Protein AF-A0A8B8AQJ6-F1 (afdb_monomer_lite)

Sequence (151 aa):
MIVPCVFYLLVVLVSITDSVQALNFVDKCPSNLTEKEKASKRLGCGSDKYGNNQYICVPNVNMTNLVEFCFNGLMGTQEKGFCLRASGERLVPESCESFSTGCPEDHYPKTEIYKYPACQTINPLDIINGSKNSKEHFILVAGIIFAAIFV

Secondary structure (DSSP, 8-state):
--HHHHHHHHHHHHHTSTT----EEES----SHHHHHHHHHHHT--B-TTS-B-EEEEEBTTSSSEEEEE--S---EE-TTEEEEEETTEEEEEE-TT-SS-S-SS-EEGGGGGG-GGGG-S-HHHHHHHHHHHHHHHHHHHHHHHHHH--

Foldseek 3Di:
DPPPVVVVVVVVVVVVVPPCFDWDWDPFDALDPVSQVVVLVVSVAAADPVRQTQWAWFAAPLLPTIIITRAPHDQAKDAFQWAWHDPDSDTDTDGPPVFPDQGGRGIGGSSVCSNRVCRRHSDSVCRVVVVVVVVVVVVVVVVVVVVVVVD

Structure (mmCIF, N/CA/C/O backbone):
data_AF-A0A8B8AQJ6-F1
#
_entry.id   AF-A0A8B8AQJ6-F1
#
loop_
_atom_site.group_PDB
_atom_site.id
_atom_site.type_symbol
_atom_site.label_atom_id
_atom_site.label_alt_id
_atom_site.label_comp_id
_atom_site.label_asym_id
_atom_site.label_entity_id
_atom_site.label_seq_id
_atom_site.pdbx_PDB_ins_code
_atom_site.Cartn_x
_atom_site.Cartn_y
_atom_site.Cartn_z
_atom_site.occupancy
_atom_site.B_iso_or_equiv
_atom_site.auth_seq_id
_atom_site.auth_comp_id
_atom_site.auth_asym_id
_atom_site.auth_atom_id
_atom_site.pdbx_PDB_model_num
ATOM 1 N N . MET A 1 1 ? -25.287 -26.924 40.309 1.00 46.56 1 MET A N 1
ATOM 2 C CA . MET A 1 1 ? -23.944 -26.294 40.344 1.00 46.56 1 MET A CA 1
ATOM 3 C C . MET A 1 1 ? -23.034 -26.807 39.207 1.00 46.56 1 MET A C 1
ATOM 5 O O . MET A 1 1 ? -21.888 -27.137 39.458 1.00 46.56 1 MET A O 1
ATOM 9 N N . ILE A 1 2 ? -23.512 -26.875 37.951 1.00 49.69 2 ILE A N 1
ATOM 10 C CA . ILE A 1 2 ? -22.763 -27.451 36.795 1.00 49.69 2 ILE A CA 1
ATOM 11 C C . ILE A 1 2 ? -22.514 -26.384 35.695 1.00 49.69 2 ILE A C 1
ATOM 13 O O . ILE A 1 2 ? -21.820 -26.606 34.711 1.00 49.69 2 ILE A O 1
ATOM 17 N N . VAL A 1 3 ? -23.038 -25.171 35.888 1.00 52.53 3 VAL A N 1
ATOM 18 C CA . VAL A 1 3 ? -23.083 -24.107 34.873 1.00 52.53 3 VAL A CA 1
ATOM 19 C C . VAL A 1 3 ? -21.768 -23.311 34.677 1.00 52.53 3 VAL A C 1
ATOM 21 O O . VAL A 1 3 ? -21.543 -22.873 33.551 1.00 52.53 3 VAL A O 1
ATOM 24 N N . PRO A 1 4 ? -20.841 -23.150 35.654 1.00 57.62 4 PRO A N 1
ATOM 25 C CA . PRO A 1 4 ? -19.662 -22.307 35.424 1.00 57.62 4 PRO A CA 1
ATOM 26 C C . PRO A 1 4 ? -18.568 -22.969 34.567 1.00 57.62 4 PRO A C 1
ATOM 28 O O . PRO A 1 4 ? -17.829 -22.257 33.899 1.00 57.62 4 PRO A O 1
ATOM 31 N N . CYS A 1 5 ? -18.476 -24.305 34.518 1.00 54.50 5 CYS A N 1
ATOM 32 C CA . CYS A 1 5 ? -17.462 -24.997 33.701 1.00 54.50 5 CYS A CA 1
ATOM 33 C C . CYS A 1 5 ? -17.776 -24.969 32.199 1.00 54.50 5 CYS A C 1
ATOM 35 O O . CYS A 1 5 ? -16.878 -24.767 31.387 1.00 54.50 5 CYS A O 1
ATOM 37 N N . VAL A 1 6 ? -19.047 -25.144 31.821 1.00 60.59 6 VAL A N 1
ATOM 38 C CA . VAL A 1 6 ? -19.459 -25.168 30.405 1.00 60.59 6 VAL A CA 1
ATOM 39 C C . VAL A 1 6 ? -19.317 -23.781 29.771 1.00 60.59 6 VAL A C 1
ATOM 41 O O . VAL A 1 6 ? -18.885 -23.663 28.628 1.00 60.59 6 VAL A O 1
ATOM 44 N N . PHE A 1 7 ? -19.605 -22.725 30.538 1.00 60.59 7 PHE A N 1
ATOM 45 C CA . PHE A 1 7 ? -19.424 -21.342 30.097 1.00 60.59 7 PHE A CA 1
ATOM 46 C C . PHE A 1 7 ? -17.942 -21.004 29.890 1.00 60.59 7 PHE A C 1
ATOM 48 O O . PHE A 1 7 ? -17.582 -20.394 28.890 1.00 60.59 7 PHE A O 1
ATOM 55 N N . TYR A 1 8 ? -17.070 -21.479 30.784 1.00 60.78 8 TYR A N 1
ATOM 56 C CA . TYR A 1 8 ? -15.622 -21.316 30.645 1.00 60.78 8 TYR A CA 1
ATOM 57 C C . TYR A 1 8 ? -15.074 -22.029 29.399 1.00 60.78 8 TYR A C 1
ATOM 59 O O . TYR A 1 8 ? -14.245 -21.472 28.688 1.00 60.78 8 TYR A O 1
ATOM 67 N N . LEU A 1 9 ? -15.578 -23.230 29.088 1.00 58.31 9 LEU A N 1
ATOM 68 C CA . LEU A 1 9 ? -15.174 -23.977 27.895 1.00 58.31 9 LEU A CA 1
ATOM 69 C C . LEU A 1 9 ? -15.602 -23.266 26.597 1.00 58.31 9 LEU A C 1
ATOM 71 O O . LEU A 1 9 ? -14.811 -23.182 25.663 1.00 58.31 9 LEU A O 1
ATOM 75 N N . LEU A 1 10 ? -16.816 -22.703 26.548 1.00 60.25 10 LEU A N 1
ATOM 76 C CA . LEU A 1 10 ? -17.286 -21.913 25.401 1.00 60.25 10 LEU A CA 1
ATOM 77 C C . LEU A 1 10 ? -16.479 -20.620 25.214 1.00 60.25 10 LEU A C 1
ATOM 79 O O . LEU A 1 10 ? -16.147 -20.281 24.084 1.00 60.25 10 LEU A O 1
ATOM 83 N N . VAL A 1 11 ? -16.109 -19.928 26.297 1.00 59.09 11 VAL A N 1
ATOM 84 C CA . VAL A 1 11 ? -15.266 -18.720 26.223 1.00 59.09 11 VAL A CA 1
ATOM 85 C C . VAL A 1 11 ? -13.867 -19.053 25.691 1.00 59.09 11 VAL A C 1
ATOM 87 O O . VAL A 1 11 ? -13.377 -18.351 24.812 1.00 59.09 11 VAL A O 1
ATOM 90 N N . VAL A 1 12 ? -13.256 -20.158 26.137 1.00 58.38 12 VAL A N 1
ATOM 91 C CA . VAL A 1 12 ? -11.950 -20.618 25.625 1.00 58.38 12 VAL A CA 1
ATOM 92 C C . VAL A 1 12 ? -12.022 -21.001 24.141 1.00 58.38 12 VAL A C 1
ATOM 94 O O . VAL A 1 12 ? -11.089 -20.698 23.400 1.00 58.38 12 VAL A O 1
ATOM 97 N N . LEU A 1 13 ? -13.123 -21.613 23.684 1.00 54.50 13 LEU A N 1
ATOM 98 C CA . LEU A 1 13 ? -13.328 -21.947 22.268 1.00 54.50 13 LEU A CA 1
ATOM 99 C C . LEU A 1 13 ? -13.518 -20.705 21.376 1.00 54.50 13 LEU A C 1
ATOM 101 O O . LEU A 1 13 ? -13.113 -20.740 20.218 1.00 54.50 13 LEU A O 1
ATOM 105 N N . VAL A 1 14 ? -14.081 -19.608 21.895 1.00 53.44 14 VAL A N 1
ATOM 106 C CA . VAL A 1 14 ? -14.185 -18.335 21.154 1.00 53.44 14 VAL A CA 1
ATOM 107 C C . VAL A 1 14 ? -12.820 -17.636 21.065 1.00 53.44 14 VAL A C 1
ATOM 109 O O . VAL A 1 14 ? -12.454 -17.166 19.992 1.00 53.44 14 VAL A O 1
ATOM 112 N N . SER A 1 15 ? -12.005 -17.654 22.130 1.00 50.75 15 SER A N 1
ATOM 113 C CA . SER A 1 15 ? -10.671 -17.017 22.136 1.00 50.75 15 SER A CA 1
ATOM 114 C C . SER A 1 15 ? -9.652 -17.655 21.181 1.00 50.75 15 SER A C 1
ATOM 116 O O . SER A 1 15 ? -8.692 -17.005 20.774 1.00 50.75 15 SER A O 1
ATOM 118 N N . ILE A 1 16 ? -9.814 -18.936 20.834 1.00 53.84 16 ILE A N 1
ATOM 119 C CA . ILE A 1 16 ? -8.921 -19.628 19.884 1.00 53.84 16 ILE A CA 1
ATOM 120 C C . ILE A 1 16 ? -9.297 -19.385 18.415 1.00 53.84 16 ILE A C 1
ATOM 122 O O . ILE A 1 16 ? -8.525 -19.761 17.536 1.00 53.84 16 ILE A O 1
ATOM 126 N N . THR A 1 17 ? -10.445 -18.754 18.130 1.00 48.75 17 THR A N 1
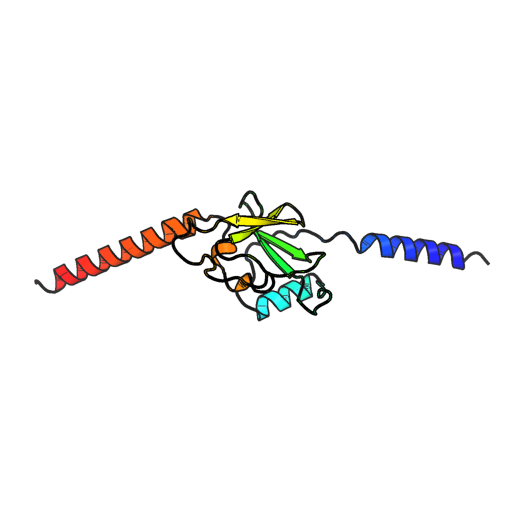ATOM 127 C CA . THR A 1 17 ? -10.851 -18.407 16.753 1.00 48.75 17 THR A CA 1
ATOM 128 C C . THR A 1 17 ? -10.395 -17.017 16.292 1.00 48.75 17 THR A C 1
ATOM 130 O O . THR A 1 17 ? -10.493 -16.720 15.105 1.00 48.75 17 THR A O 1
ATOM 133 N N . ASP A 1 18 ? -9.830 -16.194 17.182 1.00 51.91 18 ASP A N 1
ATOM 134 C CA . ASP A 1 18 ? -9.434 -14.804 16.888 1.00 51.91 18 ASP A CA 1
ATOM 135 C C . ASP A 1 18 ? -8.093 -14.660 16.131 1.00 51.91 18 ASP A C 1
ATOM 137 O O . ASP A 1 18 ? -7.725 -13.562 15.713 1.00 51.91 18 ASP A O 1
ATOM 141 N N . SER A 1 19 ? -7.326 -15.742 15.957 1.00 49.16 19 SER A N 1
ATOM 142 C CA . SER A 1 19 ? -5.938 -15.698 15.461 1.00 49.16 19 SER A CA 1
ATOM 143 C C . SER A 1 19 ? -5.722 -16.207 14.033 1.00 49.16 19 SER A C 1
ATOM 145 O O . SER A 1 19 ? -4.582 -16.220 13.574 1.00 49.16 19 SER A O 1
ATOM 147 N N . VAL A 1 20 ? -6.774 -16.557 13.285 1.00 53.41 20 VAL A N 1
ATOM 148 C CA . VAL A 1 20 ? -6.626 -16.767 11.835 1.00 53.41 20 VAL A CA 1
ATOM 149 C C . VAL A 1 20 ? -6.722 -15.409 11.147 1.00 53.41 20 VAL A C 1
ATOM 151 O O . VAL A 1 20 ? -7.801 -14.956 10.766 1.00 53.41 20 VAL A O 1
ATOM 154 N N . GLN A 1 21 ? -5.582 -14.731 11.009 1.00 63.78 21 GLN A N 1
ATOM 155 C CA . GLN A 1 21 ? -5.460 -13.557 10.149 1.00 63.78 21 GLN A CA 1
ATOM 156 C C . GLN A 1 21 ? -5.659 -14.003 8.701 1.00 63.78 21 GLN A C 1
ATOM 158 O O . GLN A 1 21 ? -4.743 -14.435 8.016 1.00 63.78 21 GLN A O 1
ATOM 163 N N . ALA A 1 22 ? -6.902 -13.949 8.231 1.00 71.06 22 ALA A N 1
ATOM 164 C CA . ALA A 1 22 ? -7.235 -14.442 6.909 1.00 71.06 22 ALA A CA 1
ATOM 165 C C . ALA A 1 22 ? -6.501 -13.628 5.832 1.00 71.06 22 ALA A C 1
ATOM 167 O O . ALA A 1 22 ? -6.739 -12.430 5.654 1.00 71.06 22 ALA A O 1
ATOM 168 N N . LEU A 1 23 ? -5.625 -14.307 5.095 1.00 84.88 23 LEU A N 1
ATOM 169 C CA . LEU A 1 23 ? -5.116 -13.832 3.820 1.00 84.88 23 LEU A CA 1
ATOM 170 C C . LEU A 1 23 ? -6.273 -13.840 2.814 1.00 84.88 23 LEU A C 1
ATOM 172 O O . LEU A 1 23 ? -6.768 -14.907 2.453 1.00 84.88 23 LEU A O 1
ATOM 176 N N . ASN A 1 24 ? -6.717 -12.665 2.372 1.00 90.81 24 ASN A N 1
ATOM 177 C CA . ASN A 1 24 ? -7.831 -12.532 1.436 1.00 90.81 24 ASN A CA 1
ATOM 178 C C . ASN A 1 24 ? -7.32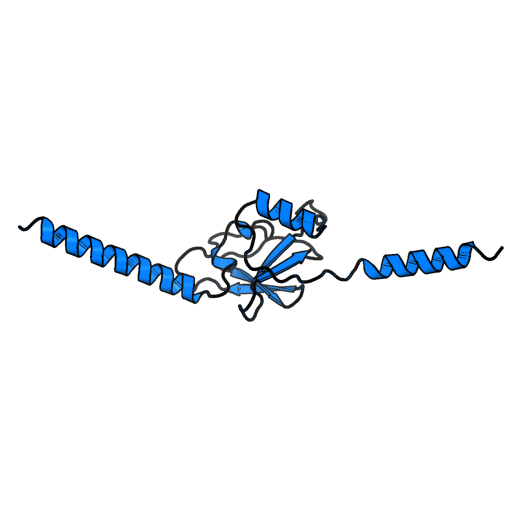6 -12.112 0.059 1.00 90.81 24 ASN A C 1
ATOM 180 O O . ASN A 1 24 ? -6.515 -11.198 -0.048 1.00 90.81 24 ASN A O 1
ATOM 184 N N . PHE A 1 25 ? -7.820 -12.753 -0.998 1.00 91.75 25 PHE A N 1
ATOM 185 C CA . PHE A 1 25 ? -7.521 -12.346 -2.369 1.00 91.75 25 PHE A CA 1
ATOM 186 C C . PHE A 1 25 ? -8.410 -11.176 -2.784 1.00 91.75 25 PHE A C 1
ATOM 188 O O . PHE A 1 25 ? -9.602 -11.156 -2.474 1.00 91.75 25 PHE A O 1
ATOM 195 N N . VAL A 1 26 ? -7.833 -10.216 -3.501 1.00 92.75 26 VAL A N 1
ATOM 196 C CA . VAL A 1 26 ? -8.550 -9.053 -4.033 1.00 92.75 26 VAL A CA 1
ATOM 197 C C . VAL A 1 26 ? -8.162 -8.790 -5.477 1.00 92.75 26 VAL A C 1
ATOM 199 O O . VAL A 1 26 ? -7.053 -9.102 -5.899 1.00 92.75 26 VAL A O 1
ATOM 202 N N . ASP A 1 27 ? -9.064 -8.157 -6.221 1.00 90.38 27 ASP A N 1
ATOM 203 C CA . ASP A 1 27 ? -8.794 -7.763 -7.607 1.00 90.38 27 ASP A CA 1
ATOM 204 C C . ASP A 1 27 ? -7.948 -6.487 -7.688 1.00 90.38 27 ASP A C 1
ATOM 206 O O . ASP A 1 27 ? -7.200 -6.278 -8.642 1.00 90.38 27 ASP A O 1
ATOM 210 N N . LYS A 1 28 ? -8.067 -5.605 -6.686 1.00 91.06 28 LYS A N 1
ATOM 211 C CA . LYS A 1 28 ? -7.382 -4.312 -6.658 1.00 91.06 28 LYS A CA 1
ATOM 212 C C . LYS A 1 28 ? -7.031 -3.895 -5.234 1.00 91.06 28 LYS A C 1
ATOM 214 O O . LYS A 1 28 ? -7.866 -3.980 -4.335 1.00 91.06 28 LYS A O 1
ATOM 219 N N . CYS A 1 29 ? -5.819 -3.370 -5.057 1.00 93.38 29 CYS A N 1
ATOM 220 C CA . CYS A 1 29 ? -5.420 -2.727 -3.812 1.00 93.38 29 CYS A CA 1
ATOM 221 C C . CYS A 1 29 ? -5.912 -1.271 -3.717 1.00 93.38 29 CYS A C 1
ATOM 223 O O . CYS A 1 29 ? -6.016 -0.580 -4.738 1.00 93.38 29 CYS A O 1
ATOM 225 N N . PRO A 1 30 ? -6.165 -0.773 -2.494 1.00 94.19 30 PRO A N 1
ATOM 226 C CA . PRO A 1 30 ? -6.509 0.624 -2.264 1.00 94.19 30 PRO A CA 1
ATOM 227 C C . PRO A 1 30 ? -5.495 1.586 -2.875 1.00 94.19 30 PRO A C 1
ATOM 229 O O . PRO A 1 30 ? -4.295 1.430 -2.663 1.00 94.19 30 PRO A O 1
ATOM 232 N N . SER A 1 31 ? -5.985 2.599 -3.590 1.00 90.94 31 SER A N 1
ATOM 233 C CA . SER A 1 31 ? -5.142 3.610 -4.251 1.00 90.94 31 SER A CA 1
ATOM 234 C C . SER A 1 31 ? -5.070 4.936 -3.480 1.00 90.94 31 SER A C 1
ATOM 236 O O . SER A 1 31 ? -4.397 5.873 -3.897 1.00 90.94 31 SER A O 1
ATOM 238 N N . ASN A 1 32 ? -5.796 5.051 -2.366 1.00 94.31 32 ASN A N 1
ATOM 239 C CA . ASN A 1 32 ? -5.831 6.239 -1.514 1.00 94.31 32 ASN A CA 1
ATOM 240 C C . ASN A 1 32 ? -6.120 5.863 -0.050 1.00 94.31 32 ASN A C 1
ATOM 242 O O . ASN A 1 32 ? -6.512 4.733 0.258 1.00 94.31 32 ASN A O 1
ATOM 246 N N . LEU A 1 33 ? -5.931 6.827 0.858 1.00 93.44 33 LEU A N 1
ATOM 247 C CA . LEU A 1 33 ? -6.118 6.630 2.297 1.00 93.44 33 LEU A CA 1
ATOM 248 C C . LEU A 1 33 ? -7.550 6.200 2.648 1.00 93.44 33 LEU A C 1
ATOM 250 O O . LEU A 1 33 ? -7.733 5.287 3.446 1.00 93.44 33 LEU A O 1
ATOM 254 N N . THR A 1 34 ? -8.559 6.804 2.024 1.00 94.75 34 THR A N 1
ATOM 255 C CA . THR A 1 34 ? -9.970 6.511 2.312 1.00 94.75 34 THR A CA 1
ATOM 256 C C . THR A 1 34 ? -10.342 5.071 1.954 1.00 94.75 34 THR A C 1
ATOM 258 O O . THR A 1 34 ? -10.996 4.381 2.737 1.00 94.75 34 THR A O 1
ATOM 261 N N . GLU A 1 35 ? -9.903 4.579 0.793 1.00 95.06 35 GLU A N 1
ATOM 262 C CA . GLU A 1 35 ? -10.086 3.181 0.391 1.00 95.06 35 GLU A CA 1
ATOM 263 C C . GLU A 1 35 ? -9.358 2.228 1.338 1.00 95.06 35 GLU A C 1
ATOM 265 O O . GLU A 1 35 ? -9.920 1.204 1.729 1.00 95.06 35 GLU A O 1
ATOM 270 N N . LYS A 1 36 ? -8.137 2.588 1.751 1.00 94.19 36 LYS A N 1
ATOM 271 C CA . LYS A 1 36 ? -7.343 1.799 2.694 1.00 94.19 36 LYS A CA 1
ATOM 272 C C . LYS A 1 36 ? -8.059 1.676 4.037 1.00 94.19 36 LYS A C 1
ATOM 274 O O . LYS A 1 36 ? -8.192 0.576 4.563 1.00 94.19 36 LYS A O 1
ATOM 279 N N . GLU A 1 37 ? -8.545 2.781 4.591 1.00 94.44 37 GLU A N 1
ATOM 280 C CA . GLU A 1 37 ? -9.274 2.791 5.863 1.00 94.44 37 GLU A CA 1
ATOM 281 C C . GLU A 1 37 ? -10.573 1.988 5.777 1.00 94.44 37 GLU A C 1
ATOM 283 O O . GLU A 1 37 ? -10.892 1.217 6.685 1.00 94.44 37 GLU A O 1
ATOM 288 N N . LYS A 1 38 ? -11.298 2.096 4.659 1.00 95.31 38 LYS A N 1
ATOM 289 C CA . LYS A 1 38 ? -12.505 1.300 4.414 1.00 95.31 38 LYS A CA 1
ATOM 290 C C . LYS A 1 38 ? -12.193 -0.197 4.349 1.00 95.31 38 LYS A C 1
ATOM 292 O O . LYS A 1 38 ? -12.917 -0.989 4.952 1.00 95.31 38 LYS A O 1
ATOM 297 N N . ALA A 1 39 ? -11.130 -0.586 3.646 1.00 93.94 39 ALA A N 1
ATOM 298 C CA . ALA A 1 39 ? -10.698 -1.978 3.546 1.00 93.94 39 ALA A CA 1
ATOM 299 C C . ALA A 1 39 ? -10.220 -2.522 4.902 1.00 93.94 39 ALA A C 1
ATOM 301 O O . ALA A 1 39 ? -10.676 -3.580 5.334 1.00 93.94 39 ALA A O 1
ATOM 302 N N . SER A 1 40 ? -9.419 -1.743 5.632 1.00 93.56 40 SER A N 1
ATOM 303 C CA . SER A 1 40 ? -8.994 -2.051 7.000 1.00 93.56 40 SER A CA 1
ATOM 304 C C . SER A 1 40 ? -10.175 -2.279 7.934 1.00 93.56 40 SER A C 1
ATOM 306 O O . SER A 1 40 ? -10.175 -3.241 8.696 1.00 93.56 40 SER A O 1
ATOM 308 N N . LYS A 1 41 ? -11.187 -1.404 7.888 1.00 93.62 41 LYS A N 1
ATOM 309 C CA . LYS A 1 41 ? -12.384 -1.521 8.726 1.00 93.62 41 LYS A CA 1
ATOM 310 C C . LYS A 1 41 ? -13.214 -2.750 8.358 1.00 93.62 41 LYS A C 1
ATOM 312 O O . LYS A 1 41 ? -13.737 -3.404 9.251 1.00 93.62 41 LYS A O 1
ATOM 317 N N . ARG A 1 42 ? -13.314 -3.078 7.063 1.00 93.69 42 ARG A N 1
ATOM 318 C CA . ARG A 1 42 ? -13.998 -4.288 6.576 1.00 93.69 42 ARG A CA 1
ATOM 319 C C . ARG A 1 42 ? -13.331 -5.569 7.087 1.00 93.69 42 ARG A C 1
ATOM 321 O O . ARG A 1 42 ? -14.050 -6.494 7.437 1.00 93.69 42 ARG A O 1
ATOM 328 N N . LEU A 1 43 ? -11.997 -5.608 7.142 1.00 91.06 43 LEU A N 1
ATOM 329 C CA . LEU A 1 43 ? -11.237 -6.744 7.682 1.00 91.06 43 LEU A CA 1
ATOM 330 C C . LEU A 1 43 ? -11.108 -6.739 9.212 1.00 91.06 43 LEU A C 1
ATOM 332 O O . LEU A 1 43 ? -10.641 -7.719 9.780 1.00 91.06 43 LEU A O 1
ATOM 336 N N . GLY A 1 44 ? -11.484 -5.648 9.885 1.00 91.81 44 GLY A N 1
ATOM 337 C CA . GLY A 1 44 ? -11.304 -5.512 11.330 1.00 91.81 44 GLY A CA 1
ATOM 338 C C . GLY A 1 44 ? -9.840 -5.374 11.760 1.00 91.81 44 GLY A C 1
ATOM 339 O O . GLY A 1 44 ? -9.507 -5.739 12.885 1.00 91.81 44 GLY A O 1
ATOM 340 N N . CYS A 1 45 ? -8.956 -4.859 10.895 1.00 91.44 45 CYS A N 1
ATOM 341 C CA . CYS A 1 45 ? -7.556 -4.667 11.271 1.00 91.44 45 CYS A CA 1
ATOM 342 C C . CYS A 1 45 ? -7.418 -3.605 12.367 1.00 91.44 45 CYS A C 1
ATOM 344 O O . CYS A 1 45 ? -8.030 -2.535 12.295 1.00 91.44 45 CYS A O 1
ATOM 346 N N . GLY A 1 46 ? -6.578 -3.906 13.355 1.00 90.62 46 GLY A N 1
ATOM 347 C CA . GLY A 1 46 ? -6.21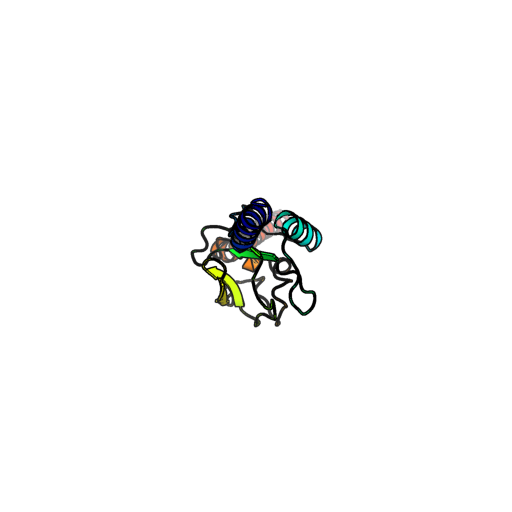2 -2.981 14.417 1.00 90.62 46 GLY A CA 1
ATOM 348 C C . GLY A 1 46 ? -5.091 -2.018 14.026 1.00 90.62 46 GLY A C 1
ATOM 349 O O . GLY A 1 46 ? -4.723 -1.853 12.856 1.00 90.62 46 GLY A O 1
ATOM 350 N N . SER A 1 47 ? -4.531 -1.398 15.057 1.00 91.81 47 SER A N 1
ATOM 351 C CA . SER A 1 47 ? -3.338 -0.566 14.958 1.00 91.81 47 SER A CA 1
ATOM 352 C C . SER A 1 47 ? -2.183 -1.213 15.709 1.00 91.81 47 SER A C 1
ATOM 354 O O . SER A 1 47 ? -2.385 -1.883 16.722 1.00 91.81 47 SER A O 1
ATOM 356 N N . ASP A 1 48 ? -0.961 -0.982 15.236 1.00 89.81 48 ASP A N 1
ATOM 357 C CA . ASP A 1 48 ? 0.238 -1.391 15.957 1.00 89.81 48 ASP A CA 1
ATOM 358 C C . ASP A 1 48 ? 0.431 -0.562 17.242 1.00 89.81 48 ASP A C 1
ATOM 360 O O . ASP A 1 48 ? -0.318 0.377 17.533 1.00 89.81 48 ASP A O 1
ATOM 364 N N . LYS A 1 49 ? 1.480 -0.877 18.013 1.00 90.25 49 LYS A N 1
ATOM 365 C CA . LYS A 1 49 ? 1.780 -0.194 19.286 1.00 90.25 49 LYS A CA 1
ATOM 366 C C . LYS A 1 49 ? 2.018 1.323 19.166 1.00 90.25 49 LYS A C 1
ATOM 368 O O . LYS A 1 49 ? 2.075 1.996 20.189 1.00 90.25 49 LYS A O 1
ATOM 373 N N . TYR A 1 50 ? 2.203 1.847 17.954 1.00 89.75 50 TYR A N 1
ATOM 374 C CA . TYR A 1 50 ? 2.415 3.265 17.666 1.00 89.75 50 TYR A CA 1
ATOM 375 C C . TYR A 1 50 ? 1.191 3.925 17.011 1.00 89.75 50 TYR A C 1
ATOM 377 O O . TYR A 1 50 ? 1.269 5.077 16.594 1.00 89.75 50 TYR A O 1
ATOM 385 N N . GLY A 1 51 ? 0.061 3.217 16.913 1.00 90.00 51 GLY A N 1
ATOM 386 C CA . GLY A 1 51 ? -1.161 3.730 16.295 1.00 90.00 51 GLY A CA 1
ATOM 387 C C . GLY A 1 51 ? -1.188 3.609 14.770 1.00 90.00 51 GLY A C 1
ATOM 388 O O . GLY A 1 51 ? -2.097 4.144 14.138 1.00 90.00 51 GLY A O 1
ATOM 389 N N . ASN A 1 52 ? -0.239 2.894 14.160 1.00 91.44 52 ASN A N 1
ATOM 390 C CA . ASN A 1 52 ? -0.230 2.688 12.716 1.00 91.44 52 ASN A CA 1
ATOM 391 C C . ASN A 1 52 ? -1.217 1.597 12.319 1.00 91.44 52 ASN A C 1
ATOM 393 O O . ASN A 1 52 ? -1.150 0.479 12.823 1.00 91.44 52 ASN A O 1
ATOM 397 N N . ASN A 1 53 ? -2.077 1.894 11.351 1.00 92.12 53 ASN A N 1
ATOM 398 C CA . ASN A 1 53 ? -3.011 0.919 10.803 1.00 92.12 53 ASN A CA 1
ATOM 399 C C . ASN A 1 53 ? -2.265 -0.290 10.196 1.00 92.12 53 ASN A C 1
ATOM 401 O O . ASN A 1 53 ? -1.434 -0.114 9.301 1.00 92.12 53 ASN A O 1
ATOM 405 N N . GLN A 1 54 ? -2.589 -1.497 10.666 1.00 93.38 54 GLN A N 1
ATOM 406 C CA . GLN A 1 54 ? -1.915 -2.749 10.295 1.00 93.38 54 GLN A CA 1
ATOM 407 C C . GLN A 1 54 ? -2.423 -3.380 8.990 1.00 93.38 54 GLN A C 1
ATOM 409 O O . GLN A 1 54 ? -1.977 -4.461 8.616 1.00 93.38 54 GLN A O 1
ATOM 414 N N . TYR A 1 55 ? -3.348 -2.740 8.279 1.00 94.31 55 TYR A N 1
ATOM 415 C CA . TYR A 1 55 ? -3.812 -3.214 6.982 1.00 94.31 55 TYR A CA 1
ATOM 416 C C . TYR A 1 55 ? -2.699 -3.144 5.936 1.00 94.31 55 TYR A C 1
ATOM 418 O O . TYR A 1 55 ? -2.087 -2.090 5.717 1.00 94.31 55 TYR A O 1
ATOM 426 N N . ILE A 1 56 ? -2.511 -4.257 5.237 1.00 93.81 56 ILE A N 1
ATOM 427 C CA . ILE A 1 56 ? -1.623 -4.381 4.091 1.00 93.81 56 ILE A CA 1
ATOM 428 C C . ILE A 1 56 ? -2.411 -4.924 2.904 1.00 93.81 56 ILE A C 1
ATOM 430 O O . ILE A 1 56 ? -3.210 -5.843 3.055 1.00 93.81 56 ILE A O 1
ATOM 434 N N . CYS A 1 57 ? -2.124 -4.384 1.720 1.00 94.69 57 CYS A N 1
ATOM 435 C CA . CYS A 1 57 ? -2.500 -4.981 0.447 1.00 94.69 57 CYS A CA 1
ATOM 436 C C . CYS A 1 57 ? -1.301 -4.958 -0.494 1.00 94.69 57 CYS A C 1
ATOM 438 O O . CYS A 1 57 ? -0.796 -3.879 -0.830 1.00 94.69 57 CYS A O 1
ATOM 440 N N . VAL A 1 58 ? -0.841 -6.146 -0.878 1.00 93.94 58 VAL A N 1
ATOM 441 C CA . VAL A 1 58 ? 0.314 -6.343 -1.754 1.00 93.94 58 VAL A CA 1
ATOM 442 C C . VAL A 1 58 ? 0.130 -7.583 -2.628 1.00 93.94 58 VAL A C 1
ATOM 444 O O . VAL A 1 58 ? -0.610 -8.498 -2.272 1.00 93.94 58 VAL A O 1
ATOM 447 N N . PRO A 1 59 ? 0.823 -7.658 -3.766 1.00 93.38 59 PRO A N 1
ATOM 448 C CA . PRO A 1 59 ? 0.935 -8.887 -4.540 1.00 93.38 59 PRO A CA 1
ATOM 449 C C . PRO A 1 59 ? 1.653 -9.998 -3.769 1.00 93.38 59 PRO A C 1
ATOM 451 O O . PRO A 1 59 ? 2.551 -9.750 -2.958 1.00 93.38 59 PRO A O 1
ATOM 454 N N . ASN A 1 60 ? 1.276 -11.244 -4.048 1.00 92.62 60 ASN A N 1
ATOM 455 C CA . ASN A 1 60 ? 1.996 -12.406 -3.539 1.00 92.62 60 ASN A CA 1
ATOM 456 C C . ASN A 1 60 ? 3.404 -12.520 -4.158 1.00 92.62 60 ASN A C 1
ATOM 458 O O . ASN A 1 60 ? 3.704 -11.909 -5.182 1.00 92.62 60 ASN A O 1
ATOM 462 N N . VAL A 1 61 ? 4.267 -13.343 -3.555 1.00 89.94 61 VAL A N 1
ATOM 463 C CA . VAL A 1 61 ? 5.632 -13.603 -4.064 1.00 89.94 61 VAL A CA 1
ATOM 464 C C . VAL A 1 61 ? 5.665 -14.158 -5.489 1.00 89.94 61 VAL A C 1
ATOM 466 O O . VAL A 1 61 ? 6.611 -13.891 -6.217 1.00 89.94 61 VAL A O 1
ATOM 469 N N . ASN A 1 62 ? 4.625 -14.883 -5.909 1.00 87.12 62 ASN A N 1
ATOM 470 C CA . ASN A 1 62 ? 4.519 -15.398 -7.277 1.00 87.12 62 ASN A CA 1
ATOM 471 C C . ASN A 1 62 ? 3.981 -14.355 -8.268 1.00 87.12 62 ASN A C 1
ATOM 473 O O . ASN A 1 62 ? 3.872 -14.655 -9.451 1.00 87.12 62 ASN A O 1
ATOM 477 N N . MET A 1 63 ? 3.597 -13.171 -7.780 1.00 83.25 63 MET A N 1
ATOM 478 C CA . MET A 1 63 ? 2.943 -12.108 -8.536 1.00 83.25 63 MET A CA 1
ATOM 479 C C . MET A 1 63 ? 1.814 -12.626 -9.438 1.00 83.25 63 MET A C 1
ATOM 481 O O . MET A 1 63 ? 1.725 -12.295 -10.612 1.00 83.25 63 MET A O 1
ATOM 485 N N . THR A 1 64 ? 0.960 -13.491 -8.900 1.00 87.06 64 THR A N 1
ATOM 486 C CA . THR A 1 64 ? -0.222 -14.009 -9.601 1.00 87.06 64 THR A CA 1
ATOM 487 C C . THR A 1 64 ? -1.499 -13.350 -9.108 1.00 87.06 64 THR A C 1
ATOM 489 O O . THR A 1 64 ? -2.419 -13.164 -9.890 1.00 87.06 64 THR A O 1
ATOM 492 N N . ASN A 1 65 ? -1.551 -12.991 -7.821 1.00 90.56 65 ASN A N 1
ATOM 493 C CA . ASN A 1 65 ? -2.738 -12.453 -7.163 1.00 90.56 65 ASN A CA 1
ATOM 494 C C . ASN A 1 65 ? -2.348 -11.332 -6.192 1.00 90.56 65 ASN A C 1
ATOM 496 O O . ASN A 1 65 ? -1.260 -11.362 -5.605 1.00 90.56 65 ASN A O 1
ATOM 500 N N . LEU A 1 66 ? -3.263 -10.387 -5.966 1.00 92.88 66 LEU A N 1
ATOM 501 C CA . LEU A 1 66 ? -3.172 -9.446 -4.852 1.00 92.88 66 LEU A CA 1
ATOM 502 C C . LEU A 1 66 ? -3.809 -10.059 -3.618 1.00 92.88 66 LEU A C 1
ATOM 504 O O . LEU A 1 66 ? -4.842 -10.728 -3.695 1.00 92.88 66 LEU A O 1
ATOM 508 N N . VAL A 1 67 ? -3.179 -9.813 -2.480 1.00 93.94 67 VAL A N 1
ATOM 509 C CA . VAL A 1 67 ? -3.668 -10.260 -1.188 1.00 93.94 67 VAL A CA 1
ATOM 510 C C . VAL A 1 67 ? -3.724 -9.095 -0.220 1.00 93.94 67 VAL A C 1
ATOM 512 O O . VAL A 1 67 ? -2.826 -8.253 -0.173 1.00 93.94 67 VAL A O 1
ATOM 515 N N . GLU A 1 68 ? -4.786 -9.065 0.569 1.00 94.31 68 GLU A N 1
ATOM 516 C CA . GLU A 1 68 ? -4.949 -8.161 1.693 1.00 94.31 68 GLU A CA 1
ATOM 517 C C . GLU A 1 68 ? -5.060 -8.949 2.998 1.00 94.31 68 GLU A C 1
ATOM 519 O O . GLU A 1 68 ? -5.655 -10.028 3.049 1.00 94.31 68 GLU A O 1
ATOM 524 N N . PHE A 1 69 ? -4.458 -8.415 4.055 1.00 93.38 69 PHE A N 1
ATOM 525 C CA . PHE A 1 69 ? -4.488 -9.012 5.386 1.00 93.38 69 PHE A CA 1
ATOM 526 C C . PHE A 1 69 ? -4.090 -7.989 6.455 1.00 93.38 69 PHE A C 1
ATOM 528 O O . PHE A 1 69 ? -3.568 -6.909 6.157 1.00 93.38 69 PHE A O 1
ATOM 535 N N . CYS A 1 70 ? -4.331 -8.338 7.718 1.00 92.12 70 CYS A N 1
ATOM 536 C CA . CYS A 1 70 ? -3.877 -7.554 8.861 1.00 92.12 70 CYS A CA 1
ATOM 537 C C . CYS A 1 70 ? -2.485 -8.031 9.286 1.00 92.12 70 CYS A C 1
ATOM 539 O O . CYS A 1 70 ? -2.315 -9.169 9.719 1.00 92.12 70 CYS A O 1
ATOM 541 N N . PHE A 1 71 ? -1.482 -7.166 9.165 1.00 91.19 71 PHE A N 1
ATOM 542 C CA . PHE A 1 71 ? -0.109 -7.493 9.520 1.00 91.19 71 PHE A CA 1
ATOM 543 C C . PHE A 1 71 ? 0.066 -7.579 11.040 1.00 91.19 71 PHE A C 1
ATOM 545 O O . PHE A 1 71 ? -0.068 -6.587 11.758 1.00 91.19 71 PHE A O 1
ATOM 552 N N . ASN A 1 72 ? 0.418 -8.764 11.534 1.00 85.31 72 ASN A N 1
ATOM 553 C CA . ASN A 1 72 ? 0.622 -9.012 12.956 1.00 85.31 72 ASN A CA 1
ATOM 554 C C . ASN A 1 72 ? 2.045 -8.634 13.382 1.00 85.31 72 ASN A C 1
ATOM 556 O O . ASN A 1 72 ? 2.938 -9.471 13.513 1.00 85.31 72 ASN A O 1
ATOM 560 N N . GLY A 1 73 ? 2.280 -7.334 13.530 1.00 85.62 73 GLY A N 1
ATOM 561 C CA . GLY A 1 73 ? 3.578 -6.822 13.941 1.00 85.62 73 GLY A CA 1
ATOM 562 C C . GLY A 1 73 ? 3.682 -5.307 13.866 1.00 85.62 73 GLY A C 1
ATOM 563 O O . GLY A 1 73 ? 2.690 -4.587 13.741 1.00 85.62 73 GLY A O 1
ATOM 564 N N . LEU A 1 74 ? 4.921 -4.826 13.949 1.00 90.00 74 LEU A N 1
ATOM 565 C CA . LEU A 1 74 ? 5.245 -3.415 13.769 1.00 90.00 74 LEU A CA 1
ATOM 566 C C . LEU A 1 74 ? 5.318 -3.110 12.277 1.00 90.00 74 LEU A C 1
ATOM 568 O O . LEU A 1 74 ? 6.140 -3.699 11.572 1.00 90.00 74 LEU A O 1
ATOM 572 N N . MET A 1 75 ? 4.486 -2.179 11.805 1.00 90.19 75 MET A N 1
ATOM 573 C CA . MET A 1 75 ? 4.490 -1.801 10.390 1.00 90.19 75 MET A CA 1
ATOM 574 C C . MET A 1 75 ? 5.863 -1.263 9.991 1.00 90.19 75 MET A C 1
ATOM 576 O O . MET A 1 75 ? 6.452 -1.748 9.029 1.00 90.19 75 MET A O 1
ATOM 580 N N . GLY A 1 76 ? 6.442 -0.372 10.799 1.00 91.25 76 GLY A N 1
ATOM 581 C CA . GLY A 1 76 ? 7.791 0.147 10.573 1.00 91.25 76 GLY A CA 1
ATOM 582 C C . GLY A 1 76 ? 7.950 0.836 9.213 1.00 91.25 76 GLY A C 1
ATOM 583 O O . GLY A 1 76 ? 6.974 1.238 8.571 1.00 91.25 76 GLY A O 1
ATOM 584 N N . THR A 1 77 ? 9.197 0.969 8.775 1.00 93.12 77 THR A N 1
ATOM 585 C CA . THR A 1 77 ? 9.578 1.586 7.501 1.00 93.12 77 THR A CA 1
ATOM 586 C C . THR A 1 77 ? 10.137 0.550 6.533 1.00 93.12 77 THR A C 1
ATOM 588 O O . THR A 1 77 ? 10.676 -0.479 6.941 1.00 93.12 77 THR A O 1
ATOM 591 N N . GLN A 1 78 ? 9.960 0.817 5.245 1.00 93.88 78 GLN A N 1
ATOM 592 C CA . GLN A 1 78 ? 10.550 0.076 4.144 1.00 93.88 78 GLN A CA 1
ATOM 593 C C . GLN A 1 78 ? 11.683 0.901 3.530 1.00 93.88 78 GLN A C 1
ATOM 595 O O . GLN A 1 78 ? 11.593 2.128 3.435 1.00 93.88 78 GLN A O 1
ATOM 600 N N . GLU A 1 79 ? 12.755 0.214 3.147 1.00 92.81 79 GLU A N 1
ATOM 601 C CA . GLU A 1 79 ? 13.905 0.811 2.474 1.00 92.81 79 GLU A CA 1
ATOM 602 C C . GLU A 1 79 ? 13.543 1.274 1.057 1.00 92.81 79 GLU A C 1
ATOM 604 O O . GLU A 1 79 ? 12.708 0.659 0.384 1.00 92.81 79 GLU A O 1
ATOM 609 N N . LYS A 1 80 ? 14.180 2.363 0.612 1.00 91.88 80 LYS A N 1
ATOM 610 C CA . LYS A 1 80 ? 14.069 2.854 -0.767 1.00 91.88 80 LYS A CA 1
ATOM 611 C C . LYS A 1 80 ? 14.509 1.792 -1.776 1.00 91.88 80 LYS A C 1
ATOM 613 O O . LYS A 1 80 ? 15.342 0.954 -1.460 1.00 91.88 80 LYS A O 1
ATOM 618 N N . GLY A 1 81 ? 13.984 1.834 -2.995 1.00 89.06 81 GLY A N 1
ATOM 619 C CA . GLY A 1 81 ? 14.333 0.857 -4.032 1.00 89.06 81 GLY A CA 1
ATOM 620 C C . GLY A 1 81 ? 13.677 -0.520 -3.858 1.00 89.06 81 GLY A C 1
ATOM 621 O O . GLY A 1 81 ? 13.898 -1.403 -4.687 1.00 89.06 81 GLY A O 1
ATOM 622 N N . PHE A 1 82 ? 12.850 -0.715 -2.821 1.00 92.00 82 PHE A N 1
ATOM 623 C CA . PHE A 1 82 ? 12.177 -1.984 -2.540 1.00 92.00 82 PHE A CA 1
ATOM 624 C C . PHE A 1 82 ? 10.652 -1.837 -2.438 1.00 92.00 82 PHE A C 1
ATOM 626 O O . PHE A 1 82 ? 10.116 -0.985 -1.722 1.00 92.00 82 PHE A O 1
ATOM 633 N N . CYS A 1 83 ? 9.952 -2.749 -3.106 1.00 92.19 83 CYS A N 1
ATOM 634 C CA . CYS A 1 83 ? 8.533 -3.024 -2.913 1.00 92.19 83 CYS A CA 1
ATOM 635 C C . CYS A 1 83 ? 8.339 -4.174 -1.911 1.00 92.19 83 CYS A C 1
ATOM 637 O O . CYS A 1 83 ? 9.279 -4.882 -1.553 1.00 92.19 83 CYS A O 1
ATOM 639 N N . LEU A 1 84 ? 7.100 -4.379 -1.466 1.00 93.25 84 LEU A N 1
ATOM 640 C CA . LEU A 1 84 ? 6.727 -5.463 -0.558 1.00 93.25 84 LEU A CA 1
ATOM 641 C C . LEU A 1 84 ? 5.908 -6.530 -1.288 1.00 93.25 84 LEU A C 1
ATOM 643 O O . LEU A 1 84 ? 4.978 -6.202 -2.021 1.00 93.25 84 LEU A O 1
ATOM 647 N N . ARG A 1 85 ? 6.212 -7.802 -1.021 1.00 93.06 85 ARG A N 1
ATOM 648 C CA . ARG A 1 85 ? 5.448 -8.975 -1.467 1.00 93.06 85 ARG A CA 1
ATOM 649 C C . ARG A 1 85 ? 4.951 -9.787 -0.283 1.00 93.06 85 ARG A C 1
ATOM 651 O O . ARG A 1 85 ? 5.614 -9.849 0.751 1.00 93.06 85 ARG A O 1
ATOM 658 N N . ALA A 1 86 ? 3.812 -10.448 -0.445 1.00 92.69 86 ALA A N 1
ATOM 659 C CA . ALA A 1 86 ? 3.266 -11.352 0.561 1.00 92.69 86 ALA A CA 1
ATOM 660 C C . ALA A 1 86 ? 3.679 -12.809 0.309 1.00 92.69 86 ALA A C 1
ATOM 662 O O . ALA A 1 86 ? 3.412 -13.379 -0.752 1.00 92.69 86 ALA A O 1
ATOM 663 N N . SER A 1 87 ? 4.287 -13.429 1.318 1.00 91.69 87 SER A N 1
ATOM 664 C CA . SER A 1 87 ? 4.505 -14.874 1.407 1.00 91.69 87 SER A CA 1
ATOM 665 C C . SER A 1 87 ? 3.669 -15.408 2.568 1.00 91.69 87 SER A C 1
ATOM 667 O O . SER A 1 87 ? 4.109 -15.423 3.721 1.00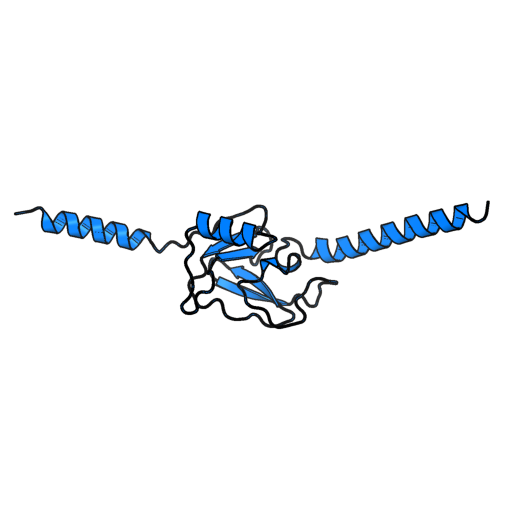 91.69 87 SER A O 1
ATOM 669 N N . GLY A 1 88 ? 2.405 -15.732 2.283 1.00 87.56 88 GLY A N 1
ATOM 670 C CA . GLY A 1 88 ? 1.390 -15.885 3.327 1.00 87.56 88 GLY A CA 1
ATOM 671 C C . GLY A 1 88 ? 1.165 -14.554 4.052 1.00 87.56 88 GLY A C 1
ATOM 672 O O . GLY A 1 88 ? 1.012 -13.521 3.410 1.00 87.56 88 GLY A O 1
ATOM 673 N N . GLU A 1 89 ? 1.221 -14.565 5.381 1.00 84.06 89 GLU A N 1
ATOM 674 C CA . GLU A 1 89 ? 1.092 -13.368 6.234 1.00 84.06 89 GLU A CA 1
ATOM 675 C C . GLU A 1 89 ? 2.425 -12.619 6.450 1.00 84.06 89 GLU A C 1
ATOM 677 O O . GLU A 1 89 ? 2.512 -11.676 7.238 1.00 84.06 89 GLU A O 1
ATOM 682 N N . ARG A 1 90 ? 3.507 -13.040 5.780 1.00 89.69 90 ARG A N 1
ATOM 683 C CA . ARG A 1 90 ? 4.826 -12.404 5.901 1.00 89.69 90 ARG A CA 1
ATOM 684 C C . ARG A 1 90 ? 5.092 -11.467 4.739 1.00 89.69 90 ARG A C 1
ATOM 686 O O . ARG A 1 90 ? 4.766 -11.773 3.596 1.00 89.69 90 ARG A O 1
ATOM 693 N N . LEU A 1 91 ? 5.767 -10.363 5.041 1.00 91.44 91 LEU A N 1
ATOM 694 C CA . LEU A 1 91 ? 6.208 -9.391 4.050 1.00 91.44 91 LEU A CA 1
ATOM 695 C C . LEU A 1 91 ? 7.665 -9.632 3.681 1.00 91.44 91 LEU A C 1
ATOM 697 O O . LEU A 1 91 ? 8.534 -9.656 4.552 1.00 91.44 91 LEU A O 1
ATOM 701 N N . VAL A 1 92 ? 7.912 -9.798 2.388 1.00 92.94 92 VAL A N 1
ATOM 702 C CA . VAL A 1 92 ? 9.237 -9.984 1.803 1.00 92.94 92 VAL A CA 1
ATOM 703 C C . VAL A 1 92 ? 9.551 -8.758 0.946 1.00 92.94 92 VAL A C 1
ATOM 705 O O . VAL A 1 92 ? 8.747 -8.425 0.072 1.00 92.94 92 VAL A O 1
ATOM 708 N N . PRO A 1 93 ? 10.671 -8.061 1.189 1.00 92.12 93 PRO A N 1
ATOM 709 C CA . PRO A 1 93 ? 11.100 -6.973 0.327 1.00 92.12 93 PRO A CA 1
ATOM 710 C C . PRO A 1 93 ? 11.621 -7.524 -1.005 1.00 92.12 93 PRO A C 1
ATOM 712 O O . PRO A 1 93 ? 12.334 -8.525 -1.040 1.00 92.12 93 PRO A O 1
ATOM 715 N N . GLU A 1 94 ? 11.291 -6.849 -2.098 1.00 90.50 94 GLU A N 1
ATOM 716 C CA . GLU A 1 94 ? 11.767 -7.164 -3.444 1.00 90.50 94 GLU A CA 1
ATOM 717 C C . GLU A 1 94 ? 12.233 -5.883 -4.137 1.00 90.50 94 GLU A C 1
ATOM 719 O O . GLU A 1 94 ? 11.556 -4.857 -4.063 1.00 90.50 94 GLU A O 1
ATOM 724 N N . SER A 1 95 ? 13.393 -5.932 -4.796 1.00 89.31 95 SER A N 1
ATOM 725 C CA . SER A 1 95 ? 13.951 -4.769 -5.491 1.00 89.31 95 SER A CA 1
ATOM 726 C C . SER A 1 95 ? 13.064 -4.351 -6.668 1.00 89.31 95 SER A C 1
ATOM 728 O O . SER A 1 95 ? 12.705 -5.175 -7.511 1.00 89.31 95 SER A O 1
ATOM 730 N N . CYS A 1 96 ? 12.740 -3.058 -6.737 1.00 87.88 96 CYS A N 1
ATOM 731 C CA . CYS A 1 96 ? 12.017 -2.436 -7.847 1.00 87.88 96 CYS A CA 1
ATOM 732 C C . CYS A 1 96 ? 12.895 -1.523 -8.711 1.00 87.88 96 CYS A C 1
ATOM 734 O O . CYS A 1 96 ? 12.371 -0.780 -9.535 1.00 87.88 96 CYS A O 1
ATOM 736 N N . GLU A 1 97 ? 14.223 -1.589 -8.577 1.00 80.81 97 GLU A N 1
ATOM 737 C CA . GLU A 1 97 ? 15.159 -0.755 -9.355 1.00 80.81 97 GLU A CA 1
ATOM 738 C C . GLU A 1 97 ? 15.072 -0.996 -10.869 1.00 80.81 97 GLU A C 1
ATOM 740 O O . GLU A 1 97 ? 15.441 -0.144 -11.673 1.00 80.81 97 GLU A O 1
ATOM 745 N N . SER A 1 98 ? 14.547 -2.154 -11.271 1.00 79.62 98 SER A N 1
ATOM 746 C CA . SER A 1 98 ? 14.274 -2.471 -12.673 1.00 79.62 98 SER A CA 1
ATOM 747 C C . SER A 1 98 ? 13.049 -1.740 -13.242 1.00 79.62 98 SER A C 1
ATOM 749 O O . SER A 1 98 ? 12.837 -1.756 -14.457 1.00 79.62 98 SER A O 1
ATOM 751 N N . PHE A 1 99 ? 12.224 -1.110 -12.398 1.00 78.50 99 PHE A N 1
ATOM 752 C CA . PHE A 1 99 ? 11.017 -0.416 -12.836 1.00 78.50 99 PHE A CA 1
ATOM 753 C C . PHE A 1 99 ? 11.409 0.939 -13.417 1.00 78.50 99 PHE A C 1
ATOM 755 O O . PHE A 1 99 ? 12.175 1.689 -12.820 1.00 78.50 99 PHE A O 1
ATOM 762 N N . SER A 1 100 ? 10.844 1.301 -14.570 1.00 71.81 100 SER A N 1
ATOM 763 C CA . SER A 1 100 ? 11.164 2.590 -15.195 1.00 71.81 100 SER A CA 1
ATOM 764 C C . SER A 1 100 ? 10.668 3.792 -14.388 1.00 71.81 100 SER A C 1
ATOM 766 O O . SER A 1 100 ? 11.242 4.870 -14.501 1.00 71.81 100 SER A O 1
ATOM 768 N N . THR A 1 101 ? 9.577 3.629 -13.632 1.00 79.19 101 THR A N 1
ATOM 769 C CA . THR A 1 101 ? 8.946 4.668 -12.807 1.00 79.19 101 THR A CA 1
ATOM 770 C C . THR A 1 101 ? 8.146 4.034 -11.664 1.00 79.19 101 THR A C 1
ATOM 772 O O . THR A 1 101 ? 7.701 2.890 -11.761 1.00 79.19 101 THR A O 1
ATOM 775 N N . GLY A 1 102 ? 7.932 4.789 -10.582 1.00 82.62 102 GLY A N 1
ATOM 776 C CA . GLY A 1 102 ? 7.050 4.394 -9.475 1.00 82.62 102 GLY A CA 1
ATOM 777 C C . GLY A 1 102 ? 7.695 3.529 -8.387 1.00 82.62 102 GLY A C 1
ATOM 778 O O . GLY A 1 102 ? 7.012 3.180 -7.425 1.00 82.62 102 GLY A O 1
ATOM 779 N N . CYS A 1 103 ? 8.987 3.211 -8.510 1.00 88.31 103 CYS A N 1
ATOM 780 C CA . CYS A 1 103 ? 9.766 2.641 -7.414 1.00 88.31 103 CYS A CA 1
ATOM 781 C C . CYS A 1 103 ? 10.052 3.737 -6.361 1.00 88.31 103 CYS A C 1
ATOM 783 O O . CYS A 1 103 ? 10.367 4.864 -6.749 1.00 88.31 103 CYS A O 1
ATOM 785 N N . PRO A 1 104 ? 9.925 3.458 -5.053 1.00 90.06 104 PRO A N 1
ATOM 786 C CA . PRO A 1 104 ? 10.162 4.450 -4.005 1.00 90.06 104 PRO A CA 1
ATOM 787 C C . PRO A 1 104 ? 11.617 4.943 -3.987 1.00 90.06 104 PRO A C 1
ATOM 789 O O . PRO A 1 104 ? 12.537 4.144 -3.811 1.00 90.06 104 PRO A O 1
ATOM 792 N N . GLU A 1 105 ? 11.826 6.254 -4.131 1.00 89.94 105 GLU A N 1
ATOM 793 C CA . GLU A 1 105 ? 13.161 6.880 -4.081 1.00 89.94 105 GLU A CA 1
ATOM 794 C C . GLU A 1 105 ? 13.663 7.085 -2.643 1.00 89.94 105 GLU A C 1
ATOM 796 O O . GLU A 1 105 ? 14.868 7.038 -2.385 1.00 89.94 105 GLU A O 1
ATOM 801 N N . ASP A 1 106 ? 12.731 7.236 -1.701 1.00 91.31 106 ASP A N 1
ATOM 802 C CA . ASP A 1 106 ? 12.986 7.446 -0.279 1.00 91.31 106 ASP A CA 1
ATOM 803 C C . ASP A 1 106 ? 12.425 6.307 0.578 1.00 91.31 106 ASP A C 1
ATOM 805 O O . ASP A 1 106 ? 11.594 5.503 0.147 1.00 91.31 106 ASP A O 1
ATOM 809 N N . HIS A 1 107 ? 12.882 6.246 1.830 1.00 92.38 107 HIS A N 1
ATOM 810 C CA . HIS A 1 107 ? 12.303 5.345 2.822 1.00 92.38 107 HIS A CA 1
ATOM 811 C C . HIS A 1 107 ? 10.863 5.761 3.103 1.00 92.38 107 HIS A C 1
ATOM 813 O O . HIS A 1 107 ? 10.579 6.942 3.305 1.00 92.38 107 HIS A O 1
ATOM 819 N N . TYR A 1 108 ? 9.960 4.790 3.180 1.00 92.88 108 TYR A N 1
ATOM 820 C CA . TYR A 1 108 ? 8.541 5.062 3.377 1.00 92.88 108 TYR A CA 1
ATOM 821 C C . TYR A 1 108 ? 7.942 4.153 4.451 1.00 92.88 108 TYR A C 1
ATOM 823 O O . TYR A 1 108 ? 8.376 3.011 4.623 1.00 92.88 108 TYR A O 1
ATOM 831 N N . PRO A 1 109 ? 6.937 4.615 5.209 1.00 92.81 109 PRO A N 1
ATOM 832 C CA . PRO A 1 109 ? 6.206 3.747 6.122 1.00 92.81 109 PRO A CA 1
ATOM 833 C C . PRO A 1 109 ? 5.435 2.681 5.339 1.00 92.81 109 PRO A C 1
ATOM 835 O O . PRO A 1 109 ? 4.764 2.996 4.355 1.00 92.81 109 PRO A O 1
ATOM 838 N N . LYS A 1 110 ? 5.428 1.425 5.806 1.00 92.88 110 LYS A N 1
ATOM 839 C CA . LYS A 1 110 ? 4.671 0.351 5.121 1.00 92.88 110 LYS A CA 1
ATOM 840 C C . LYS A 1 110 ? 3.168 0.639 5.059 1.00 92.88 110 LYS A C 1
ATOM 842 O O . LYS A 1 110 ? 2.471 0.166 4.166 1.00 92.88 110 LYS A O 1
ATOM 847 N N . THR A 1 111 ? 2.669 1.460 5.983 1.00 92.06 111 THR A N 1
ATOM 848 C CA . THR A 1 111 ? 1.285 1.949 6.004 1.00 92.06 111 THR A CA 1
ATOM 849 C C . THR A 1 111 ? 0.921 2.786 4.784 1.00 92.06 111 THR A C 1
ATOM 851 O O . THR A 1 111 ? -0.270 2.933 4.502 1.00 92.06 111 THR A O 1
ATOM 854 N N . GLU A 1 112 ? 1.907 3.340 4.084 1.00 92.25 112 GLU A N 1
ATOM 855 C CA . GLU A 1 112 ? 1.736 4.243 2.951 1.00 92.25 112 GLU A CA 1
ATOM 856 C C . GLU A 1 112 ? 1.959 3.567 1.597 1.00 92.25 112 GLU A C 1
ATOM 858 O O . GLU A 1 112 ? 2.049 4.247 0.581 1.00 92.25 112 GLU A O 1
ATOM 863 N N . ILE A 1 113 ? 1.987 2.231 1.547 1.00 92.06 113 ILE A N 1
ATOM 864 C CA . ILE A 1 113 ? 2.190 1.486 0.296 1.00 92.06 113 ILE A CA 1
ATOM 865 C C . ILE A 1 113 ? 1.164 1.821 -0.801 1.00 92.06 113 ILE A C 1
ATOM 867 O O . ILE A 1 113 ? 1.491 1.758 -1.981 1.00 92.06 113 ILE A O 1
ATOM 871 N N . TYR A 1 114 ? -0.042 2.265 -0.428 1.00 91.06 114 TYR A N 1
ATOM 872 C CA . TYR A 1 114 ? -1.074 2.737 -1.363 1.00 91.06 114 TYR A CA 1
ATOM 873 C C . TYR A 1 114 ? -0.636 3.951 -2.204 1.00 91.06 114 TYR A C 1
ATOM 875 O O . TYR A 1 114 ? -1.237 4.220 -3.239 1.00 91.06 114 TYR A O 1
ATOM 883 N N . LYS A 1 115 ? 0.399 4.692 -1.779 1.00 91.88 115 LYS A N 1
ATOM 884 C CA . LYS A 1 115 ? 0.992 5.791 -2.558 1.00 91.88 115 LYS A CA 1
ATOM 885 C C . LYS A 1 115 ? 1.847 5.288 -3.728 1.00 91.88 115 LYS A C 1
ATOM 887 O O . LYS A 1 115 ? 2.151 6.066 -4.626 1.00 91.88 115 LYS A O 1
ATOM 892 N N . TYR A 1 116 ? 2.211 4.004 -3.731 1.00 90.81 116 TYR A N 1
ATOM 893 C CA . TYR A 1 116 ? 3.092 3.378 -4.717 1.00 90.81 116 TYR A CA 1
ATOM 894 C C . TYR A 1 116 ? 2.342 2.294 -5.509 1.00 90.81 116 TYR A C 1
ATOM 896 O O . TYR A 1 116 ? 2.571 1.099 -5.303 1.00 90.81 116 TYR A O 1
ATOM 904 N N . PRO A 1 117 ? 1.462 2.675 -6.456 1.00 86.94 117 PRO A N 1
ATOM 905 C CA . PRO A 1 117 ? 0.665 1.718 -7.231 1.00 86.94 117 PRO A CA 1
ATOM 906 C C . PRO A 1 117 ? 1.530 0.757 -8.061 1.00 86.94 117 PRO A C 1
ATOM 908 O O . PRO A 1 117 ? 1.130 -0.379 -8.316 1.00 86.94 117 PRO A O 1
ATOM 911 N N . ALA A 1 118 ? 2.749 1.168 -8.427 1.00 86.19 118 ALA A N 1
ATOM 912 C CA . ALA A 1 118 ? 3.702 0.308 -9.119 1.00 86.19 118 ALA A CA 1
ATOM 913 C C . ALA A 1 118 ? 4.080 -0.937 -8.296 1.00 86.19 118 ALA A C 1
ATOM 915 O O . ALA A 1 118 ? 4.155 -2.040 -8.833 1.00 86.19 118 ALA A O 1
ATOM 916 N N . CYS A 1 119 ? 4.221 -0.787 -6.975 1.00 88.12 119 CYS A N 1
ATOM 917 C CA . CYS A 1 119 ? 4.468 -1.901 -6.058 1.00 88.12 119 CYS A CA 1
ATOM 918 C C . CYS A 1 119 ? 3.239 -2.799 -5.840 1.00 88.12 119 CYS A C 1
ATOM 920 O O . CYS A 1 119 ? 3.367 -3.891 -5.292 1.00 88.12 119 CYS A O 1
ATOM 922 N N . GLN A 1 120 ? 2.051 -2.355 -6.255 1.00 87.62 120 GLN A N 1
ATOM 923 C CA . GLN A 1 120 ? 0.789 -3.082 -6.106 1.00 87.62 120 GLN A CA 1
ATOM 924 C C . GLN A 1 120 ? 0.326 -3.739 -7.413 1.00 87.62 120 GLN A C 1
ATOM 926 O O . GLN A 1 120 ? -0.812 -4.186 -7.510 1.00 87.62 120 GLN A O 1
ATOM 931 N N . THR A 1 121 ? 1.192 -3.802 -8.427 1.00 83.44 121 THR A N 1
ATOM 932 C CA . THR A 1 121 ? 0.869 -4.411 -9.720 1.00 83.44 121 THR A CA 1
ATOM 933 C C . THR A 1 121 ? 1.333 -5.872 -9.755 1.00 83.44 121 THR A C 1
ATOM 935 O O . THR A 1 121 ? 2.447 -6.204 -9.344 1.00 83.44 121 THR A O 1
ATOM 938 N N . ILE A 1 122 ? 0.457 -6.758 -10.239 1.00 77.56 122 ILE A N 1
ATOM 939 C CA . ILE A 1 122 ? 0.703 -8.206 -10.364 1.00 77.56 122 ILE A CA 1
ATOM 940 C C . ILE A 1 122 ? 1.743 -8.492 -11.461 1.00 77.56 122 ILE A C 1
ATOM 942 O O . ILE A 1 122 ? 2.522 -9.422 -11.339 1.00 77.56 122 ILE A O 1
ATOM 946 N N . ASN A 1 123 ? 1.834 -7.662 -12.499 1.00 69.25 123 ASN A N 1
ATOM 947 C CA . ASN A 1 123 ? 2.821 -7.839 -13.557 1.00 69.25 123 ASN A CA 1
ATOM 948 C C . ASN A 1 123 ? 3.726 -6.603 -13.705 1.00 69.25 123 ASN A C 1
ATOM 950 O O . ASN A 1 123 ? 3.319 -5.603 -14.300 1.00 69.25 123 ASN A O 1
ATOM 954 N N . PRO A 1 124 ? 4.978 -6.655 -13.221 1.00 60.88 124 PRO A N 1
ATOM 955 C CA . PRO A 1 124 ? 5.954 -5.588 -13.434 1.00 60.88 124 PRO A CA 1
ATOM 956 C C . PRO A 1 124 ? 6.231 -5.301 -14.916 1.00 60.88 124 PRO A C 1
ATOM 958 O O . PRO A 1 124 ? 6.564 -4.169 -15.272 1.00 60.88 124 PRO A O 1
ATOM 961 N N . LEU A 1 125 ? 6.061 -6.298 -15.801 1.00 60.75 125 LEU A N 1
ATOM 962 C CA . LEU A 1 125 ? 6.194 -6.096 -17.245 1.00 60.75 125 LEU A CA 1
ATOM 963 C C . LEU A 1 125 ? 5.128 -5.149 -17.789 1.00 60.75 125 LEU A C 1
ATOM 965 O O . LEU A 1 125 ? 5.404 -4.479 -18.774 1.00 60.75 125 LEU A O 1
ATOM 969 N N . ASP A 1 126 ? 3.959 -5.028 -17.161 1.00 57.47 126 ASP A N 1
ATOM 970 C CA . ASP A 1 126 ? 2.948 -4.055 -17.591 1.00 57.47 126 ASP A CA 1
ATOM 971 C C . ASP A 1 126 ? 3.401 -2.618 -17.297 1.00 57.47 126 ASP A C 1
ATOM 973 O O . ASP A 1 126 ? 3.051 -1.697 -18.031 1.00 57.47 126 ASP A O 1
ATOM 977 N N . ILE A 1 127 ? 4.267 -2.419 -16.299 1.00 59.97 127 ILE A N 1
ATOM 978 C CA . ILE A 1 127 ? 4.890 -1.120 -16.013 1.00 59.97 127 ILE A CA 1
ATOM 979 C C . ILE A 1 127 ? 6.028 -0.840 -17.006 1.00 59.97 127 ILE A C 1
ATOM 981 O O . ILE A 1 127 ? 6.117 0.257 -17.562 1.00 59.97 127 ILE A O 1
ATOM 985 N N . ILE A 1 128 ? 6.857 -1.848 -17.301 1.00 58.59 128 ILE A N 1
ATOM 986 C CA . ILE A 1 128 ? 7.955 -1.744 -18.279 1.00 58.59 128 ILE A CA 1
ATOM 987 C C . ILE A 1 128 ? 7.409 -1.536 -19.706 1.00 58.59 128 ILE A C 1
ATOM 989 O O . ILE A 1 128 ? 7.881 -0.664 -20.441 1.00 58.59 128 ILE A O 1
ATOM 993 N N . ASN A 1 129 ? 6.393 -2.304 -20.103 1.00 50.53 129 ASN A N 1
ATOM 994 C CA . ASN A 1 129 ? 5.775 -2.251 -21.427 1.00 50.53 129 ASN A CA 1
ATOM 995 C C . ASN A 1 129 ? 4.768 -1.106 -21.551 1.00 50.53 129 ASN A C 1
ATOM 997 O O . ASN A 1 129 ? 4.695 -0.504 -22.616 1.00 50.53 129 ASN A O 1
ATOM 1001 N N . GLY A 1 130 ? 4.050 -0.735 -20.487 1.00 48.25 130 GLY A N 1
ATOM 1002 C CA . GLY A 1 130 ? 3.164 0.434 -20.477 1.00 48.25 130 GLY A CA 1
ATOM 1003 C C . GLY A 1 130 ? 3.920 1.742 -20.732 1.00 48.25 130 GLY A C 1
ATOM 1004 O O . GLY A 1 130 ? 3.440 2.608 -21.464 1.00 48.25 130 GLY A O 1
ATOM 1005 N N . SER A 1 131 ? 5.159 1.852 -20.236 1.00 47.50 131 SER A N 1
ATOM 1006 C CA . SER A 1 131 ? 6.057 2.969 -20.558 1.00 47.50 131 SER A CA 1
ATOM 1007 C C . SER A 1 131 ? 6.568 2.926 -22.009 1.00 47.50 131 SER A C 1
ATOM 1009 O O . SER A 1 131 ? 6.688 3.973 -22.645 1.00 47.50 131 SER A O 1
ATOM 1011 N N . LYS A 1 132 ? 6.811 1.739 -22.591 1.00 47.41 132 LYS A N 1
ATOM 1012 C CA . LYS A 1 132 ? 7.146 1.611 -24.027 1.00 47.41 132 LYS A CA 1
ATOM 1013 C C . LYS A 1 132 ? 5.965 1.965 -24.936 1.00 47.41 132 LYS A C 1
ATOM 1015 O O . LYS A 1 132 ? 6.148 2.724 -25.880 1.00 47.41 132 LYS A O 1
ATOM 1020 N N . ASN A 1 133 ? 4.760 1.506 -24.606 1.00 43.19 133 ASN A N 1
ATOM 1021 C CA . ASN A 1 133 ? 3.545 1.752 -25.388 1.00 43.19 133 ASN A CA 1
ATOM 1022 C C . ASN A 1 133 ? 3.120 3.238 -25.337 1.00 43.19 133 ASN A C 1
ATOM 1024 O O . ASN A 1 133 ? 2.718 3.814 -26.344 1.00 43.19 133 ASN A O 1
ATOM 1028 N N . SER A 1 134 ? 3.307 3.907 -24.189 1.00 43.62 134 SER A N 1
ATOM 1029 C CA . SER A 1 134 ? 3.111 5.363 -24.064 1.00 43.62 134 SER A CA 1
ATOM 1030 C C . SER A 1 134 ? 4.115 6.170 -24.907 1.00 43.62 134 SER A C 1
ATOM 1032 O O . SER A 1 134 ? 3.752 7.172 -25.527 1.00 43.62 134 SER A O 1
ATOM 1034 N N . LYS A 1 135 ? 5.370 5.705 -25.016 1.00 46.16 135 LYS A N 1
ATOM 1035 C CA . LYS A 1 135 ? 6.393 6.327 -25.877 1.00 46.16 135 LYS A CA 1
ATOM 1036 C C . LYS A 1 135 ? 6.136 6.095 -27.371 1.00 46.16 135 LYS A C 1
ATOM 1038 O O . LYS A 1 135 ? 6.324 7.025 -28.149 1.00 46.16 135 LYS A O 1
ATOM 1043 N N . GLU A 1 136 ? 5.670 4.915 -27.781 1.00 47.09 136 GLU A N 1
ATOM 1044 C CA . GLU A 1 136 ? 5.325 4.642 -29.187 1.00 47.09 136 GLU A CA 1
ATOM 1045 C C . GLU A 1 136 ? 4.107 5.447 -29.657 1.00 47.09 136 GLU A C 1
ATOM 1047 O O . GLU A 1 136 ? 4.127 6.005 -30.755 1.00 47.09 136 GLU A O 1
ATOM 1052 N N . HIS A 1 137 ? 3.089 5.610 -28.806 1.00 43.31 137 HIS A N 1
ATOM 1053 C CA . HIS A 1 137 ? 1.930 6.443 -29.129 1.00 43.31 137 HIS A CA 1
ATOM 1054 C C . HIS A 1 137 ? 2.311 7.928 -29.291 1.00 43.31 137 HIS A C 1
ATOM 1056 O O . HIS A 1 137 ? 1.805 8.609 -30.181 1.00 43.31 137 HIS A O 1
ATOM 1062 N N . PHE A 1 138 ? 3.258 8.433 -28.491 1.00 49.25 138 PHE A N 1
ATOM 1063 C CA . PHE A 1 138 ? 3.750 9.810 -28.613 1.00 49.25 138 PHE A CA 1
ATOM 1064 C C . PHE A 1 138 ? 4.574 10.038 -29.896 1.00 49.25 138 PHE A C 1
ATOM 1066 O O . PHE A 1 138 ? 4.442 11.085 -30.531 1.00 49.25 138 PHE A O 1
ATOM 1073 N N . ILE A 1 139 ? 5.375 9.052 -30.325 1.00 56.50 139 ILE A N 1
ATOM 1074 C CA . ILE A 1 139 ? 6.126 9.106 -31.596 1.00 56.50 139 ILE A CA 1
ATOM 1075 C C . ILE A 1 139 ? 5.170 9.097 -32.799 1.00 56.50 139 ILE A C 1
ATOM 1077 O O . ILE A 1 139 ? 5.369 9.866 -33.740 1.00 56.50 139 ILE A O 1
ATOM 1081 N N . LEU A 1 140 ? 4.108 8.283 -32.759 1.00 53.09 140 LEU A N 1
ATOM 1082 C CA . LEU A 1 140 ? 3.125 8.208 -33.844 1.00 53.09 140 LEU A CA 1
ATOM 1083 C C . LEU A 1 140 ? 2.380 9.542 -34.033 1.00 53.09 140 LEU A C 1
ATOM 1085 O O . LEU A 1 140 ? 2.227 10.021 -35.155 1.00 53.09 140 LEU A O 1
ATOM 1089 N N . VAL A 1 141 ? 1.969 10.180 -32.932 1.00 57.28 141 VAL A N 1
ATOM 1090 C CA . VAL A 1 141 ? 1.263 11.473 -32.959 1.00 57.28 141 VAL A CA 1
ATOM 1091 C C . VAL A 1 141 ? 2.187 12.608 -33.420 1.00 57.28 141 VAL A C 1
ATOM 1093 O O . VAL A 1 141 ? 1.779 13.434 -34.235 1.00 57.28 141 VAL A O 1
ATOM 1096 N N . ALA A 1 142 ? 3.448 12.631 -32.975 1.00 56.81 142 ALA A N 1
ATOM 1097 C CA . ALA A 1 142 ? 4.425 13.631 -33.414 1.00 56.81 142 ALA A CA 1
ATOM 1098 C C . ALA A 1 142 ? 4.764 13.517 -34.915 1.00 56.81 142 ALA A C 1
ATOM 1100 O O . ALA A 1 142 ? 4.898 14.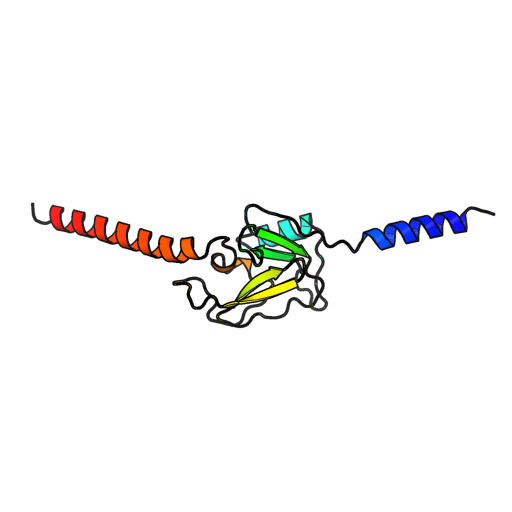538 -35.592 1.00 56.81 142 ALA A O 1
ATOM 1101 N N . GLY A 1 143 ? 4.847 12.294 -35.453 1.00 54.75 143 GLY A N 1
ATOM 1102 C CA . GLY A 1 143 ? 5.072 12.052 -36.883 1.00 54.75 143 GLY A CA 1
ATOM 1103 C C . GLY A 1 143 ? 3.912 12.516 -37.773 1.00 54.75 143 GLY A C 1
ATOM 1104 O O . GLY A 1 143 ? 4.145 13.088 -38.836 1.00 54.75 143 GLY A O 1
ATOM 1105 N N . ILE A 1 144 ? 2.664 12.345 -37.32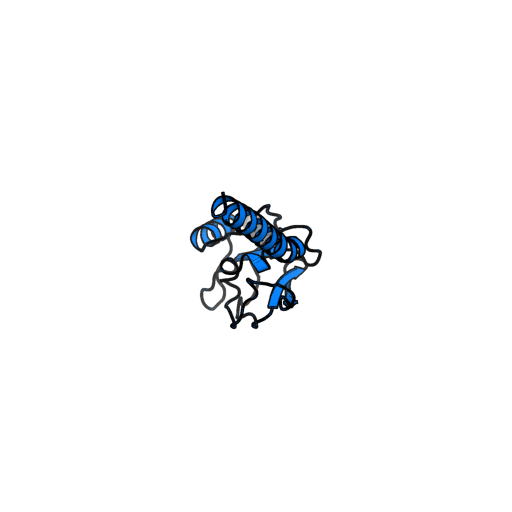0 1.00 57.91 144 ILE A N 1
ATOM 1106 C CA . ILE A 1 144 ? 1.470 12.824 -38.040 1.00 57.91 144 ILE A CA 1
ATOM 1107 C C . ILE A 1 144 ? 1.403 14.361 -38.044 1.00 57.91 144 ILE A C 1
ATOM 1109 O O . ILE A 1 144 ? 1.080 14.957 -39.070 1.00 57.91 144 ILE A O 1
ATOM 1113 N N . ILE A 1 145 ? 1.758 15.022 -36.935 1.00 57.59 145 ILE A N 1
ATOM 1114 C CA . ILE A 1 145 ? 1.789 16.495 -36.858 1.00 57.59 145 ILE A CA 1
ATOM 1115 C C . ILE A 1 145 ? 2.857 17.079 -37.797 1.00 57.59 145 ILE A C 1
ATOM 1117 O O . ILE A 1 145 ? 2.585 18.055 -38.493 1.00 57.59 145 ILE A O 1
ATOM 1121 N N . PHE A 1 146 ? 4.045 16.468 -37.878 1.00 54.44 146 PHE A N 1
ATOM 1122 C CA . PHE A 1 146 ? 5.094 16.911 -38.808 1.00 54.44 146 PHE A CA 1
ATOM 1123 C C . PHE A 1 146 ? 4.677 16.791 -40.282 1.00 54.44 146 PHE A C 1
ATOM 1125 O O . PHE A 1 146 ? 5.037 17.651 -41.083 1.00 54.44 146 PHE A O 1
ATOM 1132 N N . ALA A 1 147 ? 3.886 15.775 -40.642 1.00 56.19 147 ALA A N 1
ATOM 1133 C CA . ALA A 1 147 ? 3.367 15.617 -42.001 1.00 56.19 147 ALA A CA 1
ATOM 1134 C C . ALA A 1 147 ? 2.286 16.656 -42.359 1.00 56.19 147 ALA A C 1
ATOM 1136 O O . ALA A 1 147 ? 2.196 17.062 -43.512 1.00 56.19 147 ALA A O 1
ATOM 1137 N N . ALA A 1 148 ? 1.495 17.121 -41.387 1.00 53.34 148 ALA A N 1
ATOM 1138 C CA . ALA A 1 148 ? 0.424 18.098 -41.612 1.00 53.34 148 ALA A CA 1
ATOM 1139 C C . ALA A 1 148 ? 0.910 19.558 -41.725 1.00 53.34 148 ALA A C 1
ATOM 1141 O O . ALA A 1 148 ? 0.172 20.402 -42.218 1.00 53.34 148 ALA A O 1
ATOM 1142 N N . ILE A 1 149 ? 2.131 19.868 -41.272 1.00 53.31 149 ILE A N 1
ATOM 1143 C CA . ILE A 1 149 ? 2.723 21.220 -41.359 1.00 53.31 149 ILE A CA 1
ATOM 1144 C C . ILE A 1 149 ? 3.398 21.466 -42.726 1.00 53.31 149 ILE A C 1
ATOM 1146 O O . ILE A 1 149 ? 3.633 22.613 -43.098 1.00 53.31 149 ILE A O 1
ATOM 1150 N N . PHE A 1 150 ? 3.691 20.408 -43.488 1.00 49.78 150 PHE A N 1
ATOM 1151 C CA . PHE A 1 150 ? 4.367 20.475 -44.793 1.00 49.78 150 PHE A CA 1
ATOM 1152 C C . PHE A 1 150 ? 3.436 20.253 -46.004 1.00 49.78 150 PHE A C 1
ATOM 1154 O O . PHE A 1 150 ? 3.932 20.007 -47.106 1.00 49.78 150 PHE A O 1
ATOM 1161 N N . VAL A 1 151 ? 2.113 20.358 -45.821 1.00 48.88 151 VAL A N 1
ATOM 1162 C CA . VAL A 1 151 ? 1.110 20.358 -46.907 1.00 48.88 151 VAL A CA 1
ATOM 1163 C C . VAL A 1 151 ? 0.429 21.715 -46.996 1.00 48.88 151 VAL A C 1
ATOM 1165 O O . VAL A 1 151 ? 0.045 22.244 -45.930 1.00 48.88 151 VAL A O 1
#

Organism: Crassostrea virginica (NCBI:txid6565)

Radius of gyration: 22.35 Å; chains: 1; bounding box: 39×49×87 Å

pLDDT: mean 78.2, std 17.72, range [43.19, 95.31]